Protein AF-A0A072U811-F1 (afdb_monomer_lite)

InterPro domains:
  IPR036526 Carbon-nitrogen hydrolase superfamily [G3DSA:3.60.110.10] (1-50)
  IPR036526 Carbon-nitrogen hydrolase superfamily [SSF56317] (1-42)

Organism: Medicago truncatula (NCBI:txid3880)

Secondary structure (DSSP, 8-state):
--EEEEEEEEETTTTTEEEEEEEEE-TTS-EEEEEE-----------STTSS--

Sequence (54 aa):
MVIISPFLERDMNHEEVIWNTAVVIGNHDNIIGIHRKADIPYFSKPSLKYLLQC

Structure (mmCIF, N/CA/C/O backbone):
data_AF-A0A072U811-F1
#
_entry.id   AF-A0A072U811-F1
#
loop_
_atom_site.group_PDB
_atom_site.id
_atom_site.type_symbol
_atom_site.label_atom_id
_atom_site.label_alt_id
_atom_site.label_comp_id
_atom_site.label_asym_id
_atom_site.label_entity_id
_atom_site.label_seq_id
_atom_site.pdbx_PDB_ins_code
_atom_site.Cartn_x
_atom_site.Cartn_y
_atom_site.Cartn_z
_atom_site.occupancy
_atom_site.B_iso_or_equiv
_atom_site.auth_seq_id
_atom_site.auth_comp_id
_atom_site.auth_asym_id
_atom_site.auth_atom_id
_atom_site.pdbx_PDB_model_num
ATOM 1 N N . MET A 1 1 ? -13.823 4.042 16.089 1.00 88.69 1 MET A N 1
ATOM 2 C CA . MET A 1 1 ? -13.455 4.933 14.968 1.00 88.69 1 MET A CA 1
ATOM 3 C C . MET A 1 1 ? -12.599 4.132 14.002 1.00 88.69 1 MET A C 1
ATOM 5 O O . MET A 1 1 ? -11.751 3.403 14.487 1.00 88.69 1 MET A O 1
ATOM 9 N N . VAL A 1 2 ? -12.847 4.196 12.694 1.00 92.56 2 VAL A N 1
ATOM 10 C CA . VAL A 1 2 ? -12.011 3.530 11.674 1.00 92.56 2 VAL A CA 1
ATOM 11 C C . VAL A 1 2 ? -11.167 4.603 10.998 1.00 92.56 2 VAL A C 1
ATOM 13 O O . VAL A 1 2 ? -11.705 5.653 10.647 1.00 92.56 2 VAL A O 1
ATOM 16 N N . ILE A 1 3 ? -9.867 4.360 10.845 1.00 94.81 3 ILE A N 1
ATOM 17 C CA . ILE A 1 3 ? -8.919 5.305 10.244 1.00 94.81 3 ILE A CA 1
ATOM 18 C C . ILE A 1 3 ? -8.413 4.717 8.926 1.00 94.81 3 ILE A C 1
ATOM 20 O O . ILE A 1 3 ? -8.016 3.555 8.867 1.00 94.81 3 ILE A O 1
ATOM 24 N N . ILE A 1 4 ? -8.412 5.531 7.870 1.00 94.62 4 ILE A N 1
ATOM 25 C CA . ILE A 1 4 ? -7.830 5.185 6.571 1.00 94.62 4 ILE A CA 1
ATOM 26 C C . ILE A 1 4 ? -6.625 6.093 6.359 1.00 94.62 4 ILE A C 1
ATOM 28 O O . ILE A 1 4 ? -6.774 7.314 6.336 1.00 94.62 4 ILE A O 1
ATOM 32 N N . SER A 1 5 ? -5.443 5.499 6.208 1.00 93.44 5 SER A N 1
ATOM 33 C CA . SER A 1 5 ? -4.191 6.236 6.043 1.00 93.44 5 SER A CA 1
ATOM 34 C C . SER A 1 5 ? -3.524 5.866 4.714 1.00 93.44 5 SER A C 1
ATOM 36 O O . SER A 1 5 ? -2.993 4.757 4.595 1.00 93.44 5 SER A O 1
ATOM 38 N N . PRO A 1 6 ? -3.586 6.741 3.691 1.00 94.62 6 PRO A N 1
ATOM 39 C CA . PRO A 1 6 ? -2.847 6.572 2.445 1.00 94.62 6 PRO A CA 1
ATOM 40 C C . PRO A 1 6 ? -1.404 7.089 2.572 1.00 94.62 6 PRO A C 1
ATOM 42 O O . PRO A 1 6 ? -1.175 8.194 3.064 1.00 94.62 6 PRO A O 1
ATOM 45 N N . PHE A 1 7 ? -0.428 6.317 2.095 1.00 94.31 7 PHE A N 1
ATOM 46 C CA . PHE A 1 7 ? 0.996 6.665 2.096 1.00 94.31 7 PHE A CA 1
ATOM 47 C C . PHE A 1 7 ? 1.757 5.995 0.937 1.00 94.31 7 PHE A C 1
ATOM 49 O O . PHE A 1 7 ? 1.216 5.174 0.196 1.00 94.31 7 PHE A O 1
ATOM 56 N N . LEU A 1 8 ? 3.027 6.374 0.763 1.00 93.31 8 LEU A N 1
ATOM 57 C CA . LEU A 1 8 ? 3.942 5.736 -0.186 1.00 93.31 8 LEU A CA 1
ATOM 58 C C . LEU A 1 8 ? 4.693 4.594 0.506 1.00 93.31 8 LEU A C 1
ATOM 60 O O . LEU A 1 8 ? 5.486 4.828 1.417 1.00 93.31 8 LEU A O 1
ATOM 64 N N . GLU A 1 9 ? 4.432 3.366 0.077 1.00 92.19 9 GLU A N 1
ATOM 65 C CA . GLU A 1 9 ? 5.089 2.155 0.564 1.00 92.19 9 GLU A CA 1
ATOM 66 C C . GLU A 1 9 ? 6.305 1.851 -0.318 1.00 92.19 9 GLU A C 1
ATOM 68 O O . GLU A 1 9 ? 6.177 1.789 -1.539 1.00 92.19 9 GLU A O 1
ATOM 73 N N . ARG A 1 10 ? 7.482 1.643 0.284 1.00 91.62 10 ARG A N 1
ATOM 74 C CA . ARG A 1 10 ? 8.619 1.029 -0.417 1.00 91.62 10 ARG A CA 1
ATOM 75 C C . ARG A 1 10 ? 8.579 -0.475 -0.218 1.00 91.62 10 ARG A C 1
ATOM 77 O O . ARG A 1 10 ? 8.715 -0.939 0.913 1.00 91.62 10 ARG A O 1
ATOM 84 N N . ASP A 1 11 ? 8.456 -1.222 -1.305 1.00 89.69 11 ASP A N 1
ATOM 85 C CA . ASP A 1 11 ? 8.516 -2.679 -1.268 1.00 89.69 11 ASP A CA 1
ATOM 86 C C . ASP A 1 11 ? 9.964 -3.144 -1.493 1.00 89.69 11 ASP A C 1
ATOM 88 O O . ASP A 1 11 ? 10.451 -3.178 -2.621 1.00 89.69 11 ASP A O 1
ATOM 92 N N . MET A 1 12 ? 10.681 -3.481 -0.412 1.00 90.25 12 MET A N 1
ATOM 93 C CA . MET A 1 12 ? 12.075 -3.952 -0.513 1.00 90.25 12 MET A CA 1
ATOM 94 C C . MET A 1 12 ? 12.200 -5.335 -1.165 1.00 90.25 12 MET A C 1
ATOM 96 O O . MET A 1 12 ? 13.276 -5.688 -1.639 1.00 90.25 12 MET A O 1
ATOM 100 N N . ASN A 1 13 ? 11.119 -6.120 -1.200 1.00 87.62 13 ASN A N 1
ATOM 101 C CA . ASN A 1 13 ? 11.137 -7.460 -1.786 1.00 87.62 13 ASN A CA 1
ATOM 102 C C . ASN A 1 13 ? 10.942 -7.417 -3.307 1.00 87.62 13 ASN A C 1
ATOM 104 O O . ASN A 1 13 ? 11.397 -8.317 -4.008 1.00 87.62 13 ASN A O 1
ATOM 108 N N . HIS A 1 14 ? 10.286 -6.371 -3.811 1.00 86.06 14 HIS A N 1
ATOM 109 C CA . HIS A 1 14 ? 10.025 -6.154 -5.231 1.00 86.06 14 HIS A CA 1
ATOM 110 C C . HIS A 1 14 ? 10.845 -4.972 -5.755 1.00 86.06 14 HIS A C 1
ATOM 112 O O . HIS A 1 14 ? 10.280 -3.949 -6.126 1.00 86.06 14 HIS A O 1
ATOM 118 N N . GLU A 1 15 ? 12.174 -5.104 -5.767 1.00 84.44 15 GLU A N 1
ATOM 119 C CA . GLU A 1 15 ? 13.085 -4.165 -6.451 1.00 84.44 15 GLU A CA 1
ATOM 120 C C . GLU A 1 15 ? 12.965 -2.694 -5.995 1.00 84.44 15 GLU A C 1
ATOM 122 O O . GLU A 1 15 ? 13.166 -1.770 -6.779 1.00 84.44 15 GLU A O 1
ATOM 127 N N . GLU A 1 16 ? 12.620 -2.462 -4.724 1.00 86.75 16 GLU A N 1
ATOM 128 C CA . GLU A 1 16 ? 12.382 -1.124 -4.158 1.00 86.75 16 GLU A CA 1
ATOM 129 C C . GLU A 1 16 ? 11.268 -0.322 -4.858 1.00 86.75 16 GLU A C 1
ATOM 131 O O . GLU A 1 16 ? 11.225 0.912 -4.777 1.00 86.75 16 GLU A O 1
ATOM 136 N N . VAL A 1 17 ? 10.327 -1.004 -5.517 1.00 89.31 17 VAL A N 1
ATOM 137 C CA . VAL A 1 17 ? 9.190 -0.351 -6.169 1.00 89.31 17 VAL A CA 1
ATOM 138 C C . VAL A 1 17 ? 8.352 0.402 -5.132 1.00 89.31 17 VAL A C 1
ATOM 140 O O . VAL A 1 17 ? 8.003 -0.114 -4.065 1.00 89.31 17 VAL A O 1
ATOM 143 N N . ILE A 1 18 ? 8.021 1.651 -5.467 1.00 91.19 18 ILE A N 1
ATOM 144 C CA . ILE A 1 18 ? 7.180 2.518 -4.644 1.00 91.19 18 ILE A CA 1
ATOM 145 C C . ILE A 1 18 ? 5.717 2.319 -5.039 1.00 91.19 18 ILE A C 1
ATOM 147 O O . ILE A 1 18 ? 5.328 2.598 -6.174 1.00 91.19 18 ILE A O 1
ATOM 151 N N . TRP A 1 19 ? 4.894 1.910 -4.078 1.00 92.31 19 TRP A N 1
ATOM 152 C CA . TRP A 1 19 ? 3.453 1.743 -4.237 1.00 92.31 19 TRP A CA 1
ATOM 153 C C . TRP A 1 19 ? 2.690 2.867 -3.539 1.00 92.31 19 TRP A C 1
ATOM 155 O O . TRP A 1 19 ? 3.064 3.326 -2.461 1.00 92.31 19 TRP A O 1
ATOM 165 N N . ASN A 1 20 ? 1.583 3.300 -4.143 1.00 93.69 20 ASN A N 1
ATOM 166 C CA . ASN A 1 20 ? 0.581 4.078 -3.422 1.00 93.69 20 ASN A CA 1
ATOM 167 C C . ASN A 1 20 ? -0.322 3.098 -2.669 1.00 93.69 20 ASN A C 1
ATOM 169 O O . ASN A 1 20 ? -1.098 2.366 -3.295 1.00 93.69 20 ASN A O 1
ATOM 173 N N . THR A 1 21 ? -0.190 3.087 -1.347 1.00 94.06 21 THR A N 1
ATOM 174 C CA . THR A 1 21 ? -0.831 2.117 -0.465 1.00 94.06 21 THR A CA 1
ATOM 175 C C . THR A 1 21 ? -1.743 2.828 0.525 1.00 94.06 21 THR A C 1
ATOM 177 O O . THR A 1 21 ? -1.395 3.862 1.087 1.00 94.06 21 THR A O 1
ATOM 180 N N . ALA A 1 22 ? -2.917 2.258 0.770 1.00 95.75 22 ALA A N 1
ATOM 181 C CA . ALA A 1 22 ? -3.821 2.657 1.835 1.00 95.75 22 ALA A CA 1
ATOM 182 C C . ALA A 1 22 ? -3.919 1.543 2.878 1.00 95.75 22 ALA A C 1
ATOM 184 O O . ALA A 1 22 ? -4.242 0.400 2.545 1.00 95.75 22 ALA A O 1
ATOM 185 N N . VAL A 1 23 ? -3.670 1.885 4.142 1.00 95.62 23 VAL A N 1
ATOM 186 C CA . VAL A 1 23 ? -3.879 0.981 5.280 1.00 95.62 23 VAL A CA 1
ATOM 187 C C . VAL A 1 23 ? -5.161 1.362 6.002 1.00 95.62 23 VAL A C 1
ATOM 189 O O . VAL A 1 23 ? -5.418 2.538 6.278 1.00 95.62 23 VAL A O 1
ATOM 192 N N . VAL A 1 24 ? -5.962 0.347 6.311 1.00 95.69 24 VAL A N 1
ATOM 193 C CA . VAL A 1 24 ? -7.205 0.477 7.067 1.00 95.69 24 VAL A CA 1
ATOM 194 C C . VAL A 1 24 ? -6.957 0.007 8.495 1.00 95.69 24 VAL A C 1
ATOM 196 O O . VAL A 1 24 ? -6.686 -1.173 8.729 1.00 95.69 24 VAL A O 1
ATOM 199 N N . ILE A 1 25 ? -7.059 0.935 9.445 1.00 96.00 25 ILE A N 1
ATOM 200 C CA . ILE A 1 25 ? -6.876 0.693 10.878 1.00 96.00 25 ILE A CA 1
ATOM 201 C C . ILE A 1 25 ? -8.256 0.663 11.536 1.00 96.00 25 ILE A C 1
ATOM 203 O O . ILE A 1 25 ? -9.044 1.611 11.437 1.00 96.00 25 ILE A O 1
ATOM 207 N N . GLY A 1 26 ? -8.558 -0.462 12.174 1.00 93.38 26 GLY A N 1
ATOM 208 C CA . GLY A 1 26 ? -9.786 -0.687 12.915 1.00 93.38 26 GLY A CA 1
ATOM 209 C C . GLY A 1 26 ? -9.836 0.080 14.228 1.00 93.38 26 GLY A C 1
ATOM 210 O O . GLY A 1 26 ? -8.882 0.710 14.669 1.00 93.38 26 GLY A O 1
ATOM 211 N N . ASN A 1 27 ? -10.989 0.016 14.878 1.00 94.00 27 ASN A N 1
ATOM 212 C CA . ASN A 1 27 ? -11.255 0.722 16.128 1.00 94.00 27 ASN A CA 1
ATOM 213 C C . ASN A 1 27 ? -10.569 0.121 17.362 1.00 94.00 27 ASN A C 1
ATOM 215 O O . ASN A 1 27 ? -10.675 0.715 18.431 1.00 94.00 27 ASN A O 1
ATOM 219 N N . HIS A 1 28 ? -9.919 -1.033 17.220 1.00 93.25 28 HIS A N 1
ATOM 220 C CA . HIS A 1 28 ? -9.151 -1.701 18.272 1.00 93.25 28 HIS A CA 1
ATOM 221 C C . HIS A 1 28 ? -7.658 -1.758 17.916 1.00 93.25 28 HIS A C 1
ATOM 223 O O . HIS A 1 28 ? -6.988 -2.733 18.245 1.00 93.25 28 HIS A O 1
ATOM 229 N N . ASP A 1 29 ? -7.170 -0.766 17.161 1.00 89.00 29 ASP A N 1
ATOM 230 C CA . ASP A 1 29 ? -5.786 -0.678 16.673 1.00 89.00 29 ASP A CA 1
ATOM 231 C C . ASP A 1 29 ? -5.331 -1.897 15.847 1.00 89.00 29 ASP A C 1
ATOM 233 O O . ASP A 1 29 ? -4.144 -2.178 15.690 1.00 89.00 29 ASP A O 1
ATOM 237 N N . ASN A 1 30 ? -6.288 -2.629 15.272 1.00 93.56 30 ASN A N 1
ATOM 238 C CA . ASN A 1 30 ? -6.033 -3.776 14.417 1.00 93.56 30 ASN A CA 1
ATOM 239 C C . ASN A 1 30 ? -5.947 -3.351 12.946 1.00 93.56 30 ASN A C 1
ATOM 241 O O . ASN A 1 30 ? -6.781 -2.589 12.458 1.00 93.56 30 ASN A O 1
ATOM 245 N N . ILE A 1 31 ? -4.978 -3.889 12.206 1.00 93.69 31 ILE A N 1
ATOM 246 C CA . ILE A 1 31 ? -4.919 -3.700 10.752 1.00 93.69 31 ILE A CA 1
ATOM 247 C C . ILE A 1 31 ? -6.011 -4.569 10.120 1.00 93.69 31 ILE A C 1
ATOM 249 O O . ILE A 1 31 ? -5.976 -5.793 10.229 1.00 93.69 31 ILE A O 1
ATOM 253 N N . 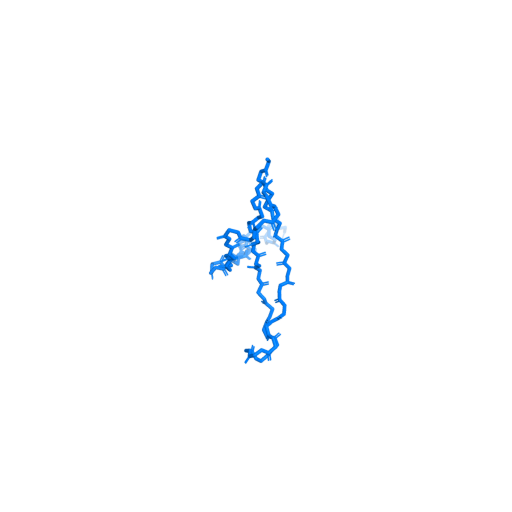ILE A 1 32 ? -6.994 -3.932 9.482 1.00 94.44 32 ILE A N 1
ATOM 254 C CA . ILE A 1 32 ? -8.105 -4.612 8.795 1.00 94.44 32 ILE A CA 1
ATOM 255 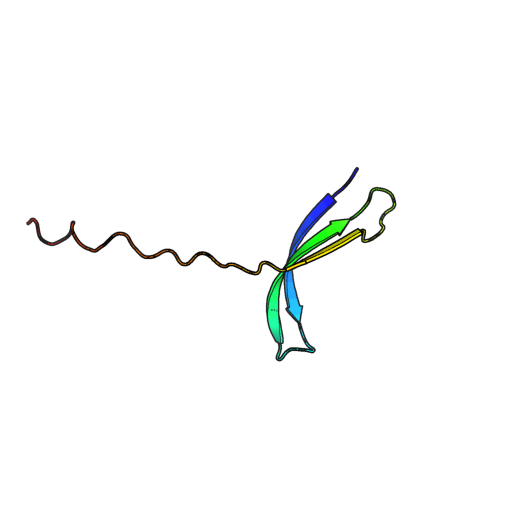C C . ILE A 1 32 ? -7.692 -4.995 7.373 1.00 94.44 32 ILE A C 1
ATOM 257 O O . ILE A 1 32 ? -8.096 -6.040 6.869 1.00 94.44 32 ILE A O 1
ATOM 261 N N . GLY A 1 33 ? -6.888 -4.157 6.717 1.00 93.56 33 GLY A N 1
ATOM 262 C CA . GLY A 1 33 ? -6.463 -4.418 5.351 1.00 93.56 33 GLY A CA 1
ATOM 263 C C . GLY A 1 33 ? -5.452 -3.418 4.813 1.00 93.56 33 GLY A C 1
ATOM 264 O O . GLY A 1 33 ? -5.273 -2.323 5.351 1.00 93.56 33 GLY A O 1
ATOM 265 N N . ILE A 1 34 ? -4.812 -3.833 3.724 1.00 93.88 34 ILE A N 1
ATOM 266 C CA . ILE A 1 34 ? -3.844 -3.061 2.950 1.00 93.88 34 ILE A CA 1
ATOM 267 C C . ILE A 1 34 ? -4.313 -3.090 1.496 1.00 93.88 34 ILE A C 1
ATOM 269 O O . ILE A 1 34 ? -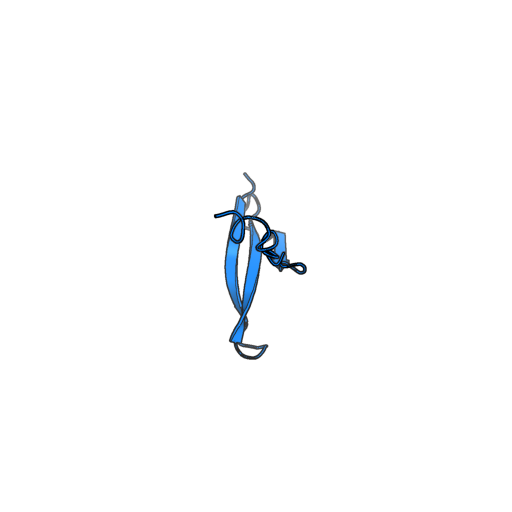4.583 -4.162 0.954 1.00 93.88 34 ILE A O 1
ATOM 273 N N . HIS A 1 35 ? -4.434 -1.926 0.866 1.00 94.31 35 HIS A N 1
ATOM 274 C CA . HIS A 1 35 ? -4.851 -1.799 -0.527 1.00 94.31 35 HIS A CA 1
ATOM 275 C C . HIS A 1 35 ? -3.828 -0.990 -1.323 1.00 94.31 35 HIS A C 1
ATOM 277 O O . HIS A 1 35 ? -3.477 0.115 -0.920 1.00 94.31 35 HIS A O 1
ATOM 283 N N . ARG A 1 36 ? -3.370 -1.522 -2.461 1.00 93.06 36 ARG A N 1
ATOM 284 C CA . ARG A 1 36 ? -2.434 -0.854 -3.378 1.00 93.06 36 ARG A CA 1
ATOM 285 C C . ARG A 1 36 ? -3.192 -0.337 -4.598 1.00 93.06 36 ARG A C 1
ATOM 287 O O . ARG A 1 36 ? -4.015 -1.054 -5.165 1.00 93.06 36 ARG A O 1
ATOM 294 N N . LYS A 1 37 ? -2.919 0.900 -5.013 1.00 89.94 37 LYS A N 1
ATOM 295 C CA . LYS A 1 37 ? -3.551 1.507 -6.191 1.00 89.94 37 LYS A CA 1
ATOM 296 C C . LYS A 1 37 ? -3.079 0.805 -7.469 1.00 89.94 37 LYS A C 1
ATOM 298 O O . LYS A 1 37 ? -1.894 0.848 -7.778 1.00 89.94 37 LYS A O 1
ATOM 303 N N . ALA A 1 38 ? -4.012 0.207 -8.207 1.00 84.94 38 ALA A N 1
ATOM 304 C CA . ALA A 1 38 ? -3.725 -0.466 -9.476 1.00 84.94 38 ALA A CA 1
ATOM 305 C C . ALA A 1 38 ? -3.662 0.513 -10.662 1.00 84.94 38 ALA A C 1
ATOM 307 O O . ALA A 1 38 ? -2.724 0.466 -11.451 1.00 84.94 38 ALA A O 1
ATOM 308 N N . ASP A 1 39 ? -4.617 1.443 -10.749 1.00 87.19 39 ASP A N 1
ATOM 309 C CA . ASP A 1 39 ? -4.726 2.365 -11.883 1.00 87.19 39 ASP A CA 1
ATOM 310 C C . ASP A 1 39 ? -4.203 3.758 -11.538 1.00 87.19 39 ASP A C 1
ATOM 312 O O . ASP A 1 39 ? -4.768 4.465 -10.697 1.00 87.19 39 ASP A O 1
ATOM 316 N N . ILE A 1 40 ? -3.137 4.191 -12.216 1.00 82.75 40 ILE A N 1
ATOM 317 C CA . ILE A 1 40 ? -2.590 5.545 -12.095 1.00 82.75 40 ILE A CA 1
ATOM 318 C C . ILE A 1 40 ? -3.063 6.364 -13.303 1.00 82.75 40 ILE A C 1
ATOM 320 O O . ILE A 1 40 ? -2.632 6.095 -14.423 1.00 82.75 40 ILE A O 1
ATOM 324 N N . PRO A 1 41 ? -3.940 7.367 -13.117 1.00 85.25 41 PRO A N 1
ATOM 325 C CA . PRO A 1 41 ? -4.374 8.204 -14.223 1.00 85.25 41 PRO A CA 1
ATOM 326 C C . PRO A 1 41 ? -3.204 9.057 -14.719 1.00 85.25 41 PRO A C 1
ATOM 328 O O . PRO A 1 41 ? -2.621 9.836 -13.963 1.00 85.25 41 PRO A O 1
ATOM 331 N N . TYR A 1 42 ? -2.88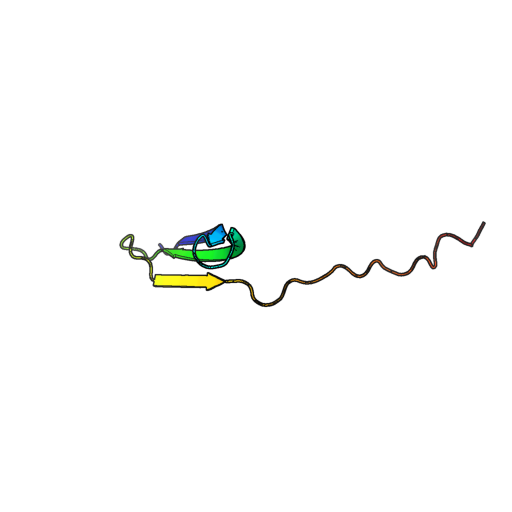5 8.940 -16.004 1.00 83.12 42 TYR A N 1
ATOM 332 C CA . TYR A 1 42 ? -1.960 9.844 -16.674 1.00 83.12 42 TYR A CA 1
ATOM 333 C C . TYR A 1 42 ? -2.742 11.053 -17.177 1.00 83.12 42 TYR A C 1
ATOM 335 O O . TYR A 1 42 ? -3.714 10.915 -17.920 1.00 83.12 42 TYR A O 1
ATOM 343 N N . PHE A 1 43 ? -2.322 12.255 -16.787 1.00 71.44 43 PHE A N 1
ATOM 344 C CA . PHE A 1 43 ? -2.886 13.475 -17.350 1.00 71.44 43 PHE A CA 1
ATOM 345 C C . PHE A 1 43 ? -2.377 13.628 -18.790 1.00 71.44 43 PHE A C 1
ATOM 347 O O . PHE A 1 43 ? -1.297 14.174 -19.024 1.00 71.44 43 PHE A O 1
ATOM 354 N N . SER A 1 44 ? -3.127 13.133 -19.777 1.00 62.94 44 SER A N 1
ATOM 355 C CA . SER A 1 44 ? -2.903 13.535 -21.165 1.00 62.94 44 SER A CA 1
ATOM 356 C C . SER A 1 44 ? -3.210 15.028 -21.252 1.00 62.94 44 SER A C 1
ATOM 358 O O . SER A 1 44 ? -4.358 15.429 -21.049 1.00 62.94 44 SER A O 1
ATOM 360 N N . LYS A 1 45 ? -2.192 15.866 -21.495 1.00 59.00 45 LYS A N 1
ATOM 361 C CA . LYS A 1 45 ? -2.392 17.311 -21.663 1.00 59.00 45 LYS A CA 1
ATOM 362 C C . LYS A 1 45 ? -3.527 17.555 -22.667 1.00 59.00 45 LYS A C 1
ATOM 364 O O . LYS A 1 45 ? -3.528 16.904 -23.715 1.00 59.00 45 LYS A O 1
ATOM 369 N N . PRO A 1 46 ? -4.449 18.504 -22.414 1.00 51.41 46 PRO A N 1
ATOM 370 C CA . PRO A 1 46 ? -5.310 18.977 -23.479 1.00 51.41 46 PRO A CA 1
ATOM 371 C C . PRO A 1 46 ? -4.397 19.485 -24.596 1.00 51.41 46 PRO A C 1
ATOM 373 O O . PRO A 1 46 ? -3.468 20.261 -24.364 1.00 51.41 46 PRO A O 1
ATOM 376 N N . SER A 1 47 ? -4.619 18.939 -25.787 1.00 52.31 47 SER A N 1
ATOM 377 C CA . SER A 1 47 ? -3.919 19.251 -27.026 1.00 52.31 47 SER A CA 1
ATOM 378 C C . SER A 1 47 ? -3.582 20.737 -27.133 1.00 52.31 47 SER A C 1
ATOM 380 O O . SER A 1 47 ? -4.438 21.582 -26.875 1.00 52.31 47 SER A O 1
ATOM 382 N N . LEU A 1 48 ? -2.364 21.018 -27.595 1.00 50.25 48 LEU A N 1
ATOM 383 C CA . LEU A 1 48 ? -1.767 22.315 -27.932 1.00 50.25 48 LEU A CA 1
ATOM 384 C C . LEU A 1 48 ? -2.548 23.141 -28.994 1.00 50.25 48 LEU A C 1
ATOM 386 O O . LEU A 1 48 ? -1.951 23.884 -29.763 1.00 50.25 48 LEU A O 1
ATOM 390 N N . LYS A 1 49 ? -3.879 23.028 -29.078 1.00 50.44 49 LYS A N 1
ATOM 391 C CA . LYS A 1 49 ? -4.735 23.713 -30.060 1.00 50.44 49 LYS A CA 1
ATOM 392 C C . LYS A 1 49 ? -4.907 25.217 -29.812 1.00 50.44 49 LYS A C 1
ATOM 394 O O . LYS A 1 49 ? -5.469 25.882 -30.668 1.00 50.44 49 LYS A O 1
ATOM 399 N N . TYR A 1 50 ? -4.414 25.761 -28.697 1.00 50.72 50 TYR A N 1
ATOM 400 C CA . TYR A 1 50 ? -4.608 27.174 -28.334 1.00 50.72 50 TYR A CA 1
ATOM 401 C C . TYR A 1 50 ? -3.360 28.066 -28.485 1.00 50.72 50 TYR A C 1
ATOM 403 O O . TYR A 1 50 ? -3.398 29.211 -28.056 1.00 50.72 50 TYR A O 1
ATOM 411 N N . LEU A 1 51 ? -2.260 27.584 -29.081 1.00 50.22 51 LEU A N 1
ATOM 412 C CA . LEU A 1 51 ? -1.013 28.368 -29.220 1.00 50.22 51 LEU A CA 1
ATOM 413 C C . LEU A 1 51 ? -0.624 28.737 -30.665 1.00 50.22 51 LEU A C 1
ATOM 415 O O . LEU A 1 51 ? 0.457 29.273 -30.876 1.00 50.22 51 LEU A O 1
ATOM 419 N N . LEU A 1 52 ? -1.494 28.507 -31.654 1.00 45.94 52 LEU A N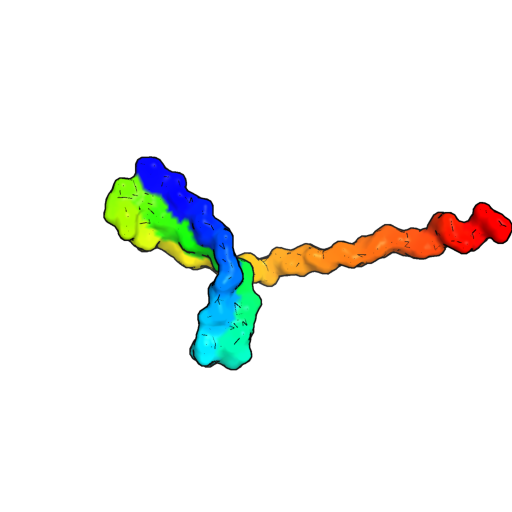 1
ATOM 420 C CA . LEU A 1 52 ? -1.287 28.935 -33.052 1.00 45.94 52 LEU A CA 1
ATOM 421 C C . LEU A 1 52 ? -2.441 29.809 -33.565 1.00 45.94 52 LEU A C 1
ATOM 423 O O . LEU A 1 52 ? -2.901 29.662 -34.694 1.00 45.94 52 LEU A O 1
ATOM 427 N N . GLN A 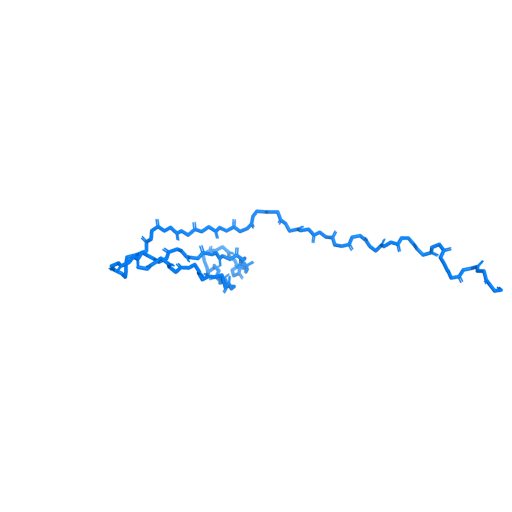1 53 ? -2.922 30.715 -32.715 1.00 44.75 53 GLN A N 1
ATOM 428 C CA . GLN A 1 53 ? -3.829 31.780 -33.130 1.00 44.75 53 GLN A CA 1
ATOM 429 C C . GLN A 1 53 ? -3.337 33.125 -32.586 1.00 44.75 53 GLN A C 1
ATOM 431 O O . GLN A 1 53 ? -3.987 33.741 -31.750 1.00 44.75 53 GLN A O 1
ATOM 436 N N . CYS A 1 54 ? -2.156 33.521 -33.058 1.00 43.47 54 CYS A N 1
ATOM 437 C CA . CYS A 1 54 ? -1.664 34.894 -33.140 1.00 43.47 54 CYS A CA 1
ATOM 438 C C . CYS A 1 54 ? -0.947 35.029 -34.484 1.00 43.47 54 CYS A C 1
ATOM 440 O O . CYS A 1 54 ? -0.216 34.072 -34.835 1.00 43.47 54 CYS A O 1
#

Radius of gyration: 18.96 Å; chains: 1; bounding box: 26×42×51 Å

Foldseek 3Di:
DKDKDWDWDQDPVPVRDTWGKIWIADPVRDTPDIDTDDDDDDPPDDDPPPPPDD

pLDDT: mean 82.79, std 16.79, range [43.47, 96.0]